Protein AF-A0AAV2Q2Z9-F1 (afdb_monomer_lite)

pLDDT: mean 83.1, std 20.93, range [30.19, 98.0]

Sequence (129 aa):
VSCCVALVCDSKHSGSHLATRQQLHTDYRTTPFNAMDHPPVVSTLDELRTELHRVFDEDHVNVDYVKELMESYQSKPADWKKYALWDRYKYTRNMVDEGNGKFNLMLLCWGPSQTSTIHDHADAHCFMK

Secondary structure (DSSP, 8-state):
-PEEEEEEEEGGGSS-------------------TTSSPPPP-SHHHHHHHHHHHTTSSS--HHHHHHHHHH----HHHHGGG----SSS-EEEEEE-TTSSEEEEEEEE-TT--PPS---TT--EEE-

InterPro domains:
  IPR010300 Cysteine dioxygenase type I [PF05995] (43-129)
  IPR010300 Cysteine dioxygenase type I [PTHR12918] (33-129)
  IPR011051 RmlC-like cupin domain superfamily [SSF51182] (41-129)
  IPR014710 RmlC-like jelly roll fold [G3DSA:2.60.120.10] (37-129)

Structure (mmCIF, N/CA/C/O backbone):
data_AF-A0AAV2Q2Z9-F1
#
_entry.id   AF-A0AAV2Q2Z9-F1
#
loop_
_atom_site.group_PDB
_atom_site.id
_atom_site.type_symbol
_atom_site.label_atom_id
_atom_site.label_alt_id
_atom_site.label_comp_id
_atom_site.label_asym_id
_atom_site.label_entity_id
_atom_site.label_seq_id
_atom_site.pdbx_PDB_ins_code
_atom_site.Cartn_x
_atom_site.Cartn_y
_atom_site.Cartn_z
_atom_site.occupancy
_atom_site.B_iso_or_equiv
_atom_site.auth_seq_id
_atom_site.auth_comp_id
_atom_site.auth_asym_id
_atom_site.auth_atom_id
_atom_site.pdbx_PDB_model_num
ATOM 1 N N . VAL A 1 1 ? 11.680 -11.936 -6.908 1.00 62.28 1 VAL A N 1
ATOM 2 C CA . VAL A 1 1 ? 10.783 -11.643 -5.767 1.00 62.28 1 VAL A CA 1
ATOM 3 C C . VAL A 1 1 ? 9.907 -10.461 -6.146 1.00 62.28 1 VAL A C 1
ATOM 5 O O . VAL A 1 1 ? 10.398 -9.580 -6.835 1.00 62.28 1 VAL A O 1
ATOM 8 N N . SER A 1 2 ? 8.616 -10.496 -5.812 1.00 81.44 2 SER A N 1
ATOM 9 C CA . SER A 1 2 ? 7.668 -9.423 -6.154 1.00 81.44 2 SER A CA 1
ATOM 10 C C . SER A 1 2 ? 7.781 -8.283 -5.134 1.00 81.44 2 SER A C 1
ATOM 12 O O . SER A 1 2 ? 7.898 -8.553 -3.937 1.00 81.44 2 SER A O 1
ATOM 14 N N . CYS A 1 3 ? 7.778 -7.030 -5.592 1.00 88.75 3 CYS A N 1
ATOM 15 C CA . CYS A 1 3 ? 7.867 -5.850 -4.731 1.00 88.75 3 CYS A CA 1
ATOM 16 C C . CYS A 1 3 ? 6.613 -5.700 -3.858 1.00 88.75 3 CYS A C 1
ATOM 18 O O . CYS A 1 3 ? 5.490 -5.930 -4.302 1.00 88.75 3 CYS A O 1
ATOM 20 N N . CYS A 1 4 ? 6.782 -5.293 -2.604 1.00 91.31 4 CYS A N 1
ATOM 21 C CA . CYS A 1 4 ? 5.674 -5.047 -1.687 1.00 91.31 4 CYS A CA 1
ATOM 22 C C . CYS A 1 4 ? 5.291 -3.565 -1.721 1.00 91.31 4 CYS A C 1
ATOM 24 O O . CYS A 1 4 ? 6.117 -2.702 -1.440 1.00 91.31 4 CYS A O 1
ATOM 26 N N . VAL A 1 5 ? 4.033 -3.267 -2.030 1.00 93.75 5 VAL A N 1
ATOM 27 C CA . VAL A 1 5 ? 3.464 -1.922 -1.950 1.00 93.75 5 VAL A CA 1
ATOM 28 C C . VAL A 1 5 ? 2.329 -1.958 -0.934 1.00 93.75 5 VAL A C 1
ATOM 30 O O . VAL A 1 5 ? 1.395 -2.750 -1.043 1.00 93.75 5 VAL A O 1
ATOM 33 N N . ALA A 1 6 ? 2.418 -1.132 0.098 1.00 93.56 6 ALA A N 1
ATOM 34 C CA . ALA A 1 6 ? 1.557 -1.217 1.263 1.00 93.56 6 ALA A CA 1
ATOM 35 C C . ALA A 1 6 ? 0.922 0.136 1.595 1.00 93.56 6 ALA A C 1
ATOM 37 O O . ALA A 1 6 ? 1.607 1.141 1.773 1.00 93.56 6 ALA A O 1
ATOM 38 N N . LEU A 1 7 ? -0.404 0.137 1.706 1.00 94.38 7 LEU A N 1
ATOM 39 C CA . LEU A 1 7 ? -1.187 1.227 2.279 1.00 94.38 7 LEU A CA 1
ATOM 40 C C . LEU A 1 7 ? -1.487 0.901 3.744 1.00 94.38 7 LEU A C 1
ATOM 42 O O . LEU A 1 7 ? -1.848 -0.234 4.064 1.00 94.38 7 LEU A O 1
ATOM 46 N N . VAL A 1 8 ? -1.366 1.882 4.632 1.00 92.94 8 VAL A N 1
ATOM 47 C CA . VAL A 1 8 ? -1.559 1.716 6.074 1.00 92.94 8 VAL A CA 1
ATOM 48 C C . VAL A 1 8 ? -2.867 2.361 6.526 1.00 92.94 8 VAL A C 1
ATOM 50 O O . VAL A 1 8 ? -3.201 3.500 6.210 1.00 92.94 8 VAL A O 1
ATOM 53 N N . CYS A 1 9 ? -3.628 1.588 7.289 1.00 90.44 9 CYS A N 1
ATOM 54 C CA . CYS A 1 9 ? -4.964 1.886 7.775 1.00 90.44 9 CYS A CA 1
ATOM 55 C C . CYS A 1 9 ? -4.938 1.736 9.309 1.00 90.44 9 CYS A C 1
ATOM 57 O O . CYS A 1 9 ? -4.858 0.627 9.827 1.00 90.44 9 CYS A O 1
ATOM 59 N N . ASP A 1 10 ? -4.942 2.837 10.069 1.00 86.25 10 ASP A N 1
ATOM 60 C CA . ASP A 1 10 ? -4.920 2.793 11.544 1.00 86.25 10 ASP A CA 1
ATOM 61 C C . ASP A 1 10 ? -6.290 3.167 12.121 1.00 86.25 10 ASP A C 1
ATOM 63 O O . ASP A 1 10 ? -6.887 4.190 11.778 1.00 86.25 10 ASP A O 1
ATOM 67 N N . SER A 1 11 ? -6.758 2.340 13.054 1.00 72.69 11 SER A N 1
ATOM 68 C CA . SER A 1 11 ? -7.933 2.574 13.898 1.00 72.69 11 SER A CA 1
ATOM 69 C C . SER A 1 11 ? -7.967 3.942 14.600 1.00 72.69 11 SER A C 1
ATOM 71 O O . SER A 1 11 ? -9.052 4.462 14.860 1.00 72.69 11 SER A O 1
ATOM 73 N N . LYS A 1 12 ? -6.809 4.547 14.897 1.00 60.25 12 LYS A N 1
ATOM 74 C CA . LYS A 1 12 ? -6.704 5.867 15.541 1.00 60.25 12 LYS A CA 1
ATOM 75 C C . LYS A 1 12 ? -6.914 7.041 14.580 1.00 60.25 12 LYS A C 1
ATOM 77 O O . LYS A 1 12 ? -7.198 8.141 15.043 1.00 60.25 12 LYS A O 1
ATOM 82 N N . HIS A 1 13 ? -6.812 6.818 13.269 1.00 52.94 13 HIS A N 1
ATOM 83 C CA . HIS A 1 13 ? -6.796 7.872 12.247 1.00 52.94 13 HIS A CA 1
ATOM 84 C C . HIS A 1 13 ? -7.951 7.767 11.242 1.00 52.94 13 HIS A C 1
ATOM 86 O O . HIS A 1 13 ? -7.840 8.206 10.100 1.00 52.94 13 HIS A O 1
ATOM 92 N N . SER A 1 14 ? -9.125 7.285 11.670 1.00 44.31 14 SER A N 1
ATOM 93 C CA . SER A 1 14 ? -10.355 7.436 10.871 1.00 44.31 14 SER A CA 1
ATOM 94 C C . SER A 1 14 ? -10.805 8.902 10.709 1.00 44.31 14 SER A C 1
ATOM 96 O O . SER A 1 14 ? -11.798 9.163 10.033 1.00 44.31 14 SER A O 1
ATOM 98 N N . GLY A 1 15 ? -10.107 9.851 11.344 1.00 36.50 15 GLY A N 1
ATOM 99 C CA . GLY A 1 15 ? -10.224 11.288 11.132 1.00 36.50 15 GLY A CA 1
ATOM 100 C C . GLY A 1 15 ? -9.018 11.814 10.356 1.00 36.50 15 GLY A C 1
ATOM 101 O O . GLY A 1 15 ? -7.873 11.595 10.741 1.00 36.50 15 GLY A O 1
ATOM 102 N N . SER A 1 16 ? -9.298 12.518 9.264 1.00 39.62 16 SER A N 1
ATOM 103 C CA . SER A 1 16 ? -8.346 13.272 8.454 1.00 39.62 16 SER A CA 1
ATOM 104 C C . SER A 1 16 ? -7.425 14.145 9.314 1.00 39.62 16 SER A C 1
ATOM 106 O O . SER A 1 16 ? -7.852 15.185 9.814 1.00 39.62 16 SER A O 1
ATOM 108 N N . HIS A 1 17 ? -6.151 13.777 9.424 1.00 31.83 17 HIS A N 1
ATOM 109 C CA . HIS A 1 17 ? -5.099 14.712 9.803 1.00 31.83 17 HIS A CA 1
ATOM 110 C C . HIS A 1 17 ? -4.161 14.896 8.615 1.00 31.83 17 HIS A C 1
ATOM 112 O O . HIS A 1 17 ? -3.195 14.165 8.420 1.00 31.83 17 HIS A O 1
ATOM 118 N N . LEU A 1 18 ? -4.484 15.904 7.803 1.00 33.22 18 LEU A N 1
ATOM 119 C CA . LEU A 1 18 ? -3.508 16.575 6.957 1.00 33.22 18 LEU A CA 1
ATOM 120 C C . LEU A 1 18 ? -2.482 17.205 7.902 1.00 33.22 18 LEU A C 1
ATOM 122 O O . LEU A 1 18 ? -2.766 18.203 8.563 1.00 33.22 18 LEU A O 1
ATOM 126 N N . ALA A 1 19 ? -1.306 16.593 8.008 1.00 30.19 19 ALA A N 1
ATOM 127 C CA . ALA A 1 19 ? -0.150 17.273 8.557 1.00 30.19 19 ALA A CA 1
ATOM 128 C C . ALA A 1 19 ? 0.219 18.393 7.575 1.00 30.19 19 ALA A C 1
ATOM 130 O O . ALA A 1 19 ? 0.749 18.148 6.492 1.00 30.19 19 ALA A O 1
ATOM 131 N N . THR A 1 20 ? -0.115 19.631 7.93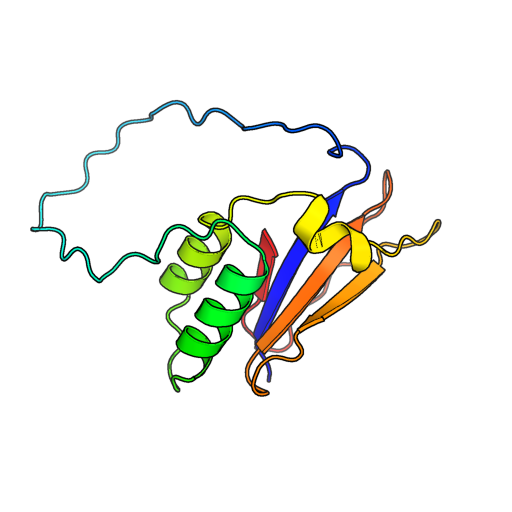2 1.00 34.38 20 THR A N 1
ATOM 132 C CA . THR A 1 20 ? 0.328 20.833 7.231 1.00 34.38 20 THR A CA 1
ATOM 133 C C . THR A 1 20 ? 1.854 20.880 7.318 1.00 34.38 20 THR A C 1
ATOM 135 O O . THR A 1 20 ? 2.413 21.198 8.368 1.00 34.38 20 THR A O 1
ATOM 138 N N . ARG A 1 21 ? 2.556 20.508 6.241 1.00 35.56 21 ARG A N 1
ATOM 139 C CA . ARG A 1 21 ? 4.016 20.627 6.173 1.00 35.56 21 ARG A CA 1
ATOM 140 C C . ARG A 1 21 ? 4.376 22.108 6.111 1.00 35.56 21 ARG A C 1
ATOM 142 O O . ARG A 1 21 ? 4.188 22.767 5.093 1.00 35.56 21 ARG A O 1
ATOM 149 N N . GLN A 1 22 ? 4.885 22.616 7.226 1.00 37.12 22 GLN A N 1
ATOM 150 C CA . GLN A 1 22 ? 5.558 23.903 7.322 1.00 37.12 22 GLN A CA 1
ATOM 151 C C . GLN A 1 22 ? 6.759 23.894 6.360 1.00 37.12 22 GLN A C 1
ATOM 153 O O . GLN A 1 22 ? 7.585 22.979 6.395 1.00 37.12 22 GLN A O 1
ATOM 158 N N . GLN A 1 23 ? 6.812 24.877 5.457 1.00 41.16 23 GLN A N 1
ATOM 159 C CA . GLN A 1 23 ? 7.936 25.097 4.550 1.00 41.16 23 GLN A CA 1
ATOM 160 C C . GLN A 1 23 ? 9.212 25.310 5.369 1.00 41.16 23 GLN A C 1
ATOM 162 O O . GLN A 1 23 ? 9.325 26.283 6.111 1.00 41.16 23 GLN A O 1
ATOM 167 N N . LEU A 1 24 ? 10.183 24.416 5.202 1.00 36.88 24 LEU A N 1
ATOM 168 C CA . LEU A 1 24 ? 11.572 24.684 5.542 1.00 36.88 24 LEU A CA 1
ATOM 169 C C . LEU A 1 24 ? 12.353 24.735 4.232 1.00 36.88 24 LEU A C 1
ATOM 171 O O . LEU A 1 24 ? 12.427 23.757 3.491 1.00 36.88 24 LEU A O 1
ATOM 175 N N . HIS A 1 25 ? 12.850 25.937 3.951 1.00 42.38 25 HIS A N 1
ATOM 176 C CA . HIS A 1 25 ? 13.780 26.257 2.883 1.00 42.38 25 HIS A CA 1
ATOM 177 C C . HIS A 1 25 ? 15.056 25.423 3.032 1.00 42.38 25 HIS A C 1
ATOM 179 O O . HIS A 1 25 ? 15.735 25.509 4.053 1.00 42.38 25 HIS A O 1
ATOM 185 N N . THR A 1 26 ? 15.422 24.698 1.981 1.00 34.53 26 THR A N 1
ATOM 186 C CA . THR A 1 26 ? 16.813 24.331 1.707 1.00 34.53 26 THR A CA 1
ATOM 187 C C . THR A 1 26 ? 17.046 24.512 0.220 1.00 34.53 26 TH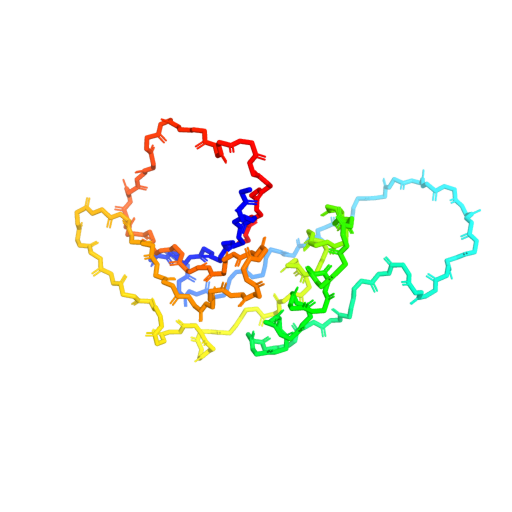R A C 1
ATOM 189 O O . THR A 1 26 ? 16.450 23.811 -0.596 1.00 34.53 26 THR A O 1
ATOM 192 N N . ASP A 1 27 ? 17.881 25.493 -0.108 1.00 50.31 27 ASP A N 1
ATOM 193 C CA . ASP A 1 27 ? 18.307 25.818 -1.461 1.00 50.31 27 ASP A CA 1
ATOM 194 C C . ASP A 1 27 ? 19.009 24.616 -2.107 1.00 50.31 27 ASP A C 1
ATOM 196 O O . ASP A 1 27 ? 20.128 24.255 -1.734 1.00 50.31 27 ASP A O 1
ATOM 200 N N . TYR A 1 28 ? 18.376 24.015 -3.116 1.00 36.53 28 TYR A N 1
ATOM 201 C CA . TYR A 1 28 ? 19.040 23.122 -4.059 1.00 36.53 28 TYR A CA 1
ATOM 202 C C . TYR A 1 28 ? 18.858 23.665 -5.478 1.00 36.53 28 TYR A C 1
ATOM 204 O O . TYR A 1 28 ? 17.761 23.750 -6.019 1.00 36.53 28 TYR A O 1
ATOM 212 N N . ARG A 1 29 ? 20.001 24.107 -6.000 1.00 40.56 29 ARG A N 1
ATOM 213 C CA . ARG A 1 29 ? 20.357 24.558 -7.349 1.00 40.56 29 ARG A CA 1
ATOM 214 C C . ARG A 1 29 ? 19.347 24.268 -8.471 1.00 40.56 29 ARG A C 1
ATOM 216 O O . ARG A 1 29 ? 18.996 23.133 -8.760 1.00 40.56 29 ARG A O 1
ATOM 223 N N . THR A 1 30 ? 19.039 25.346 -9.182 1.00 49.88 30 THR A N 1
ATOM 224 C CA . THR A 1 30 ? 18.357 25.458 -10.473 1.00 49.88 30 THR A CA 1
ATOM 225 C C . THR A 1 30 ? 18.994 24.592 -11.568 1.00 49.88 30 THR A C 1
ATOM 227 O O . THR A 1 30 ? 20.020 24.947 -12.148 1.00 49.88 30 THR A O 1
ATOM 230 N N . THR A 1 31 ? 18.325 23.499 -11.921 1.00 42.28 31 THR A N 1
ATOM 231 C CA . THR A 1 31 ? 18.322 22.921 -13.274 1.00 42.28 31 THR A CA 1
ATOM 232 C C . THR A 1 31 ? 16.903 23.061 -13.843 1.00 42.28 31 THR A C 1
ATOM 234 O O . THR A 1 31 ? 15.942 23.100 -13.070 1.00 42.28 31 THR A O 1
ATOM 237 N N . PRO A 1 32 ? 16.722 23.220 -15.166 1.00 45.34 32 PRO A N 1
ATOM 238 C CA . PRO A 1 32 ? 15.385 23.313 -15.742 1.00 45.34 32 PRO A CA 1
ATOM 239 C C . PRO A 1 32 ? 14.659 21.975 -15.533 1.00 45.34 32 PRO A C 1
ATOM 241 O O . PRO A 1 32 ? 15.057 20.957 -16.090 1.00 45.34 32 PRO A O 1
ATOM 244 N N . PHE A 1 33 ? 13.627 21.995 -14.686 1.00 47.97 33 PHE A N 1
ATOM 245 C CA . PHE A 1 33 ? 12.745 20.869 -14.386 1.00 47.97 33 PHE A CA 1
ATOM 246 C C . PHE A 1 33 ? 12.117 20.341 -15.683 1.00 47.97 33 PHE A C 1
ATOM 248 O O . PHE A 1 33 ? 11.280 21.013 -16.292 1.00 47.97 33 PHE A O 1
ATOM 255 N N . ASN A 1 34 ? 12.490 19.130 -16.097 1.00 44.81 34 ASN A N 1
ATOM 256 C CA . ASN A 1 34 ? 11.667 18.370 -17.024 1.00 44.81 34 ASN A CA 1
ATOM 257 C C . ASN A 1 34 ? 10.401 17.964 -16.268 1.00 44.81 34 ASN A C 1
ATOM 259 O O . ASN A 1 34 ? 10.453 17.185 -15.323 1.00 44.81 34 ASN A O 1
ATOM 263 N N . ALA A 1 35 ? 9.245 18.459 -16.707 1.00 52.25 35 ALA A N 1
ATOM 264 C CA . ALA A 1 35 ? 7.934 18.116 -16.148 1.00 52.25 35 ALA A CA 1
ATOM 265 C C . ALA A 1 35 ? 7.548 16.622 -16.300 1.00 52.25 35 ALA A C 1
ATOM 267 O O . ALA A 1 35 ? 6.409 16.260 -16.026 1.00 52.25 35 ALA A O 1
ATOM 268 N N . MET A 1 36 ? 8.472 15.770 -16.758 1.00 53.75 36 MET A N 1
ATOM 269 C CA . MET A 1 36 ? 8.290 14.331 -16.959 1.00 53.75 36 MET A CA 1
ATOM 270 C C . MET A 1 36 ? 8.940 13.454 -15.880 1.00 53.75 36 MET A C 1
ATOM 272 O O . MET A 1 36 ? 8.707 12.251 -15.897 1.00 53.75 36 MET A O 1
ATOM 276 N N . ASP A 1 37 ? 9.696 14.023 -14.933 1.00 73.69 37 ASP A N 1
ATOM 277 C CA . ASP A 1 37 ? 10.374 13.229 -13.891 1.00 73.69 37 ASP A CA 1
ATOM 278 C C . ASP A 1 37 ? 9.527 12.996 -12.628 1.00 73.69 37 ASP A C 1
ATOM 280 O O . ASP A 1 37 ? 9.923 12.217 -11.764 1.00 73.69 37 ASP A O 1
ATOM 284 N N . HIS A 1 38 ? 8.345 13.615 -12.522 1.00 81.19 38 HIS A N 1
ATOM 285 C CA . HIS A 1 38 ? 7.463 13.456 -11.363 1.00 81.19 38 HIS A CA 1
ATOM 286 C C . HIS A 1 38 ? 6.218 12.630 -11.691 1.00 81.19 38 HIS A C 1
ATOM 288 O O . HIS A 1 38 ? 5.655 12.759 -12.785 1.00 81.19 38 HIS A O 1
ATOM 294 N N . PRO A 1 39 ? 5.747 11.797 -10.751 1.00 88.19 39 PRO A N 1
ATOM 295 C CA . PRO A 1 39 ? 4.518 11.049 -10.930 1.00 88.19 39 PRO A CA 1
ATOM 296 C C . PRO A 1 39 ? 3.292 11.970 -10.968 1.00 88.19 39 PRO A C 1
ATOM 298 O O . PRO A 1 39 ? 3.290 13.044 -10.357 1.00 88.19 39 PRO A O 1
ATOM 301 N N . PRO A 1 40 ? 2.227 11.563 -11.682 1.00 90.31 40 PRO A N 1
ATOM 302 C CA . PRO A 1 40 ? 0.980 12.312 -11.694 1.00 90.31 40 PRO A CA 1
ATOM 303 C C . PRO A 1 40 ? 0.366 12.353 -10.291 1.00 90.31 40 PRO A C 1
ATOM 305 O O . PRO A 1 40 ? 0.575 11.459 -9.476 1.00 90.31 40 PRO A O 1
ATOM 308 N N . VAL A 1 41 ? -0.449 13.373 -10.015 1.00 90.31 41 VAL A N 1
ATOM 309 C CA . VAL A 1 41 ? -1.270 13.379 -8.800 1.00 90.31 41 VAL A CA 1
ATOM 310 C C . VAL A 1 41 ? -2.360 12.327 -8.941 1.00 90.31 41 VAL A C 1
ATOM 312 O O . VAL A 1 41 ? -3.200 12.414 -9.833 1.00 90.31 41 VAL A O 1
ATOM 315 N N . VAL A 1 42 ? -2.365 11.367 -8.023 1.00 94.25 42 VAL A N 1
ATOM 316 C CA . VAL A 1 42 ? -3.319 10.261 -8.013 1.00 94.25 42 VAL A CA 1
ATOM 317 C C . VAL A 1 42 ? -4.461 10.559 -7.040 1.00 94.25 42 VAL A C 1
ATOM 319 O O . VAL A 1 42 ? -4.262 10.758 -5.841 1.00 94.25 42 VAL A O 1
ATOM 322 N N . SER A 1 43 ? -5.691 10.595 -7.540 1.00 91.94 43 SER A N 1
ATOM 323 C CA . SER A 1 43 ? -6.873 11.008 -6.778 1.00 91.94 43 SER A CA 1
ATOM 324 C C . SER A 1 43 ? -7.736 9.843 -6.285 1.00 91.94 43 SER A C 1
ATOM 326 O O . SER A 1 43 ? -8.593 10.057 -5.418 1.00 91.94 43 SER A O 1
ATOM 328 N N . THR A 1 44 ? -7.526 8.638 -6.825 1.00 96.00 44 THR A N 1
ATOM 329 C CA . THR A 1 44 ? -8.247 7.412 -6.448 1.00 96.00 44 THR A CA 1
ATOM 330 C C . THR A 1 44 ? -7.322 6.198 -6.339 1.00 96.00 44 THR A C 1
ATOM 332 O O . THR A 1 44 ? -6.246 6.160 -6.937 1.00 96.00 44 THR A O 1
ATOM 335 N N . LEU A 1 45 ? -7.750 5.169 -5.601 1.00 96.50 45 LEU A N 1
ATOM 336 C CA . LEU A 1 45 ? -7.010 3.901 -5.520 1.00 96.50 45 LEU A CA 1
ATOM 337 C C . LEU A 1 45 ? -6.875 3.191 -6.877 1.00 96.50 45 LEU A C 1
ATOM 339 O O . LEU A 1 45 ? -5.863 2.541 -7.119 1.00 96.50 45 LEU A O 1
ATOM 343 N N . ASP A 1 46 ? -7.861 3.304 -7.768 1.00 96.88 46 ASP A N 1
ATOM 344 C CA . ASP A 1 46 ? -7.787 2.669 -9.091 1.00 96.88 46 ASP A CA 1
ATOM 345 C C . ASP A 1 46 ? -6.788 3.382 -10.019 1.00 96.88 46 ASP A C 1
ATOM 347 O O . ASP A 1 46 ? -6.062 2.718 -10.764 1.00 96.88 46 ASP A O 1
ATOM 351 N N . GLU A 1 47 ? -6.665 4.710 -9.919 1.00 96.94 47 GLU A N 1
ATOM 352 C CA . GLU A 1 47 ? -5.583 5.459 -10.576 1.00 96.94 47 GLU A CA 1
ATOM 353 C C . GLU A 1 47 ? -4.211 5.028 -10.031 1.00 96.94 47 GLU A C 1
ATOM 355 O O . GLU A 1 47 ? -3.299 4.775 -10.816 1.00 96.94 47 GLU A O 1
ATOM 360 N N . LEU A 1 48 ? -4.077 4.840 -8.708 1.00 97.44 48 LEU A N 1
ATOM 361 C CA . LEU A 1 48 ? -2.829 4.353 -8.101 1.00 97.44 48 LEU A CA 1
ATOM 362 C C . LEU A 1 48 ? -2.445 2.980 -8.653 1.00 97.44 48 LEU A C 1
ATOM 364 O O . LEU A 1 48 ? -1.299 2.762 -9.033 1.00 97.44 48 LEU A O 1
ATOM 368 N N . ARG A 1 49 ? -3.406 2.051 -8.708 1.00 97.75 49 ARG A N 1
ATOM 369 C CA . ARG A 1 49 ? -3.195 0.708 -9.260 1.00 97.75 49 ARG A CA 1
ATOM 370 C C . ARG A 1 49 ? -2.738 0.781 -10.710 1.00 97.75 49 ARG A C 1
ATOM 372 O O . ARG A 1 49 ? -1.767 0.124 -11.065 1.00 97.75 49 ARG A O 1
ATOM 379 N N . THR A 1 50 ? -3.409 1.596 -11.520 1.00 97.50 50 THR A N 1
ATOM 380 C CA . THR A 1 50 ? -3.079 1.768 -12.941 1.00 97.50 50 THR A CA 1
ATOM 381 C C . THR A 1 50 ? -1.642 2.258 -13.124 1.00 97.50 50 THR A C 1
ATOM 383 O O . THR A 1 50 ? -0.887 1.666 -13.894 1.00 97.50 50 THR A O 1
ATOM 386 N N . GLU A 1 51 ? -1.228 3.274 -12.366 1.00 96.62 51 GLU A N 1
ATOM 387 C CA . GLU A 1 51 ? 0.143 3.785 -12.440 1.00 96.62 51 GLU A CA 1
ATOM 388 C C . GLU A 1 51 ? 1.176 2.795 -11.893 1.00 96.62 51 GLU A C 1
ATOM 390 O O . GLU A 1 51 ? 2.247 2.655 -12.478 1.00 96.62 51 GLU A O 1
ATOM 395 N N . LEU A 1 52 ? 0.865 2.046 -10.828 1.00 97.00 52 LEU A N 1
ATOM 396 C CA . LEU A 1 52 ? 1.749 0.985 -10.335 1.00 97.00 52 LEU A CA 1
ATOM 397 C C . LEU A 1 52 ? 1.941 -0.117 -11.384 1.00 97.00 52 LEU A C 1
ATOM 399 O O . LEU A 1 52 ? 3.074 -0.521 -11.623 1.00 97.00 52 LEU A O 1
ATOM 403 N N . HIS A 1 53 ? 0.876 -0.560 -12.060 1.00 97.62 53 HIS A N 1
ATOM 404 C CA . HIS A 1 53 ? 0.996 -1.512 -13.171 1.00 97.62 53 HIS A CA 1
ATOM 405 C C . HIS A 1 53 ? 1.906 -0.975 -14.276 1.00 97.62 53 HIS A C 1
ATOM 407 O O . HIS A 1 53 ? 2.752 -1.721 -14.754 1.00 97.62 53 HIS A O 1
ATOM 413 N N . ARG A 1 54 ? 1.797 0.313 -14.629 1.00 95.44 54 ARG A N 1
ATOM 414 C CA . ARG A 1 54 ? 2.671 0.944 -15.629 1.00 95.44 54 ARG A CA 1
ATOM 415 C C . ARG A 1 54 ? 4.134 0.983 -15.181 1.00 95.44 54 ARG A C 1
ATOM 417 O O . ARG A 1 54 ? 5.006 0.576 -15.937 1.00 95.44 54 ARG A O 1
ATOM 424 N N . VAL A 1 55 ? 4.408 1.460 -13.967 1.00 94.31 55 VAL A N 1
ATOM 425 C CA . VAL A 1 55 ? 5.783 1.617 -13.454 1.00 94.31 55 VAL A CA 1
ATOM 426 C C . VAL A 1 55 ? 6.471 0.270 -13.270 1.00 94.31 55 VAL A C 1
ATOM 428 O O . VAL A 1 55 ? 7.649 0.125 -13.581 1.00 94.31 55 VAL A O 1
ATOM 431 N N . PHE A 1 56 ? 5.740 -0.731 -12.781 1.00 95.25 56 PHE A N 1
ATOM 432 C CA . PHE A 1 56 ? 6.272 -2.077 -12.622 1.00 95.25 56 PHE A CA 1
ATOM 433 C C . PHE A 1 56 ? 6.229 -2.890 -13.918 1.00 95.25 56 PHE A C 1
ATOM 435 O O . PHE A 1 56 ? 6.667 -4.030 -13.891 1.00 95.25 56 PHE A O 1
ATOM 442 N N . ASP A 1 57 ? 5.730 -2.383 -15.049 1.00 94.75 57 ASP A N 1
ATOM 443 C CA . ASP A 1 57 ? 5.841 -3.103 -16.329 1.00 94.75 57 ASP A CA 1
ATOM 444 C C . ASP A 1 57 ? 7.283 -3.091 -16.860 1.00 94.75 57 ASP A C 1
ATOM 446 O O . ASP A 1 57 ? 7.726 -4.043 -17.503 1.00 94.75 57 ASP A O 1
ATOM 450 N N . GLU A 1 58 ? 8.059 -2.074 -16.483 1.00 88.19 58 GLU A N 1
ATOM 451 C CA . GLU A 1 58 ? 9.477 -1.942 -16.808 1.00 88.19 58 GLU A CA 1
ATOM 452 C C . GLU A 1 58 ? 10.351 -2.967 -16.051 1.00 88.19 58 GLU A C 1
ATOM 454 O O . GLU A 1 58 ? 9.954 -3.557 -15.039 1.00 88.19 58 GLU A O 1
ATOM 459 N N . ASP A 1 59 ? 11.559 -3.224 -16.559 1.00 85.19 59 ASP A N 1
ATOM 460 C CA . ASP A 1 59 ? 12.523 -4.135 -15.916 1.00 85.19 59 ASP A CA 1
ATOM 461 C C . ASP A 1 59 ? 13.314 -3.457 -14.791 1.00 85.19 59 ASP A C 1
ATOM 463 O O . ASP A 1 59 ? 13.814 -4.125 -13.884 1.00 85.19 59 ASP A O 1
ATOM 467 N N . HIS A 1 60 ? 13.423 -2.128 -14.839 1.00 86.31 60 HIS A N 1
ATOM 468 C CA . HIS A 1 60 ? 14.080 -1.330 -13.817 1.00 86.31 60 HIS A CA 1
ATOM 469 C C . HIS A 1 60 ? 13.061 -0.449 -13.103 1.00 86.31 60 HIS A C 1
ATOM 471 O O . HIS A 1 60 ? 12.386 0.364 -13.722 1.00 86.31 60 HIS A O 1
ATOM 477 N N . VAL A 1 61 ? 12.980 -0.588 -11.782 1.00 87.94 61 VAL A N 1
ATOM 478 C CA . VAL A 1 61 ? 12.056 0.191 -10.957 1.00 87.94 61 VAL A CA 1
ATOM 479 C C . VAL A 1 61 ? 12.798 1.382 -10.363 1.00 87.94 61 VAL A C 1
ATOM 481 O O . VAL A 1 61 ? 13.707 1.210 -9.550 1.00 87.94 61 VAL A O 1
ATOM 484 N N . ASN A 1 62 ? 12.380 2.59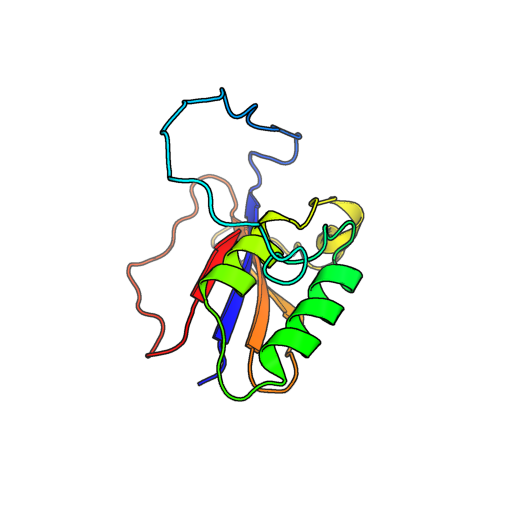5 -10.723 1.00 91.38 62 ASN A N 1
ATOM 485 C CA . ASN A 1 62 ? 12.836 3.808 -10.052 1.00 91.38 62 ASN A CA 1
ATOM 486 C C . ASN A 1 62 ? 12.147 3.928 -8.678 1.00 91.38 62 ASN A C 1
ATOM 488 O O . ASN A 1 62 ? 10.967 4.268 -8.578 1.00 91.38 62 ASN A O 1
ATOM 492 N N . VAL A 1 63 ? 12.899 3.634 -7.616 1.00 92.38 63 VAL A N 1
ATOM 493 C CA . VAL A 1 63 ? 12.415 3.626 -6.226 1.00 92.38 63 VAL A CA 1
ATOM 494 C C . VAL A 1 63 ? 11.883 4.997 -5.797 1.00 92.38 63 VAL A C 1
ATOM 496 O O . VAL A 1 63 ? 10.837 5.062 -5.148 1.00 92.38 63 VAL A O 1
ATOM 499 N N . ASP A 1 64 ? 12.555 6.085 -6.178 1.00 93.00 64 ASP A N 1
ATOM 500 C CA . ASP A 1 64 ? 12.139 7.442 -5.810 1.00 93.00 64 ASP A CA 1
ATOM 501 C C . ASP A 1 64 ? 10.826 7.820 -6.505 1.00 93.00 64 ASP A C 1
ATOM 503 O O . ASP A 1 64 ? 9.914 8.338 -5.861 1.00 93.00 64 ASP A O 1
ATOM 507 N N . TYR A 1 65 ? 10.667 7.439 -7.776 1.00 94.44 65 TYR A N 1
ATOM 508 C CA . TYR A 1 65 ? 9.419 7.645 -8.513 1.00 94.44 65 TYR A CA 1
ATOM 509 C C . TYR A 1 65 ? 8.240 6.896 -7.877 1.00 94.44 65 TYR A C 1
ATOM 511 O O . TYR A 1 65 ? 7.170 7.471 -7.683 1.00 94.44 65 TYR A O 1
ATOM 519 N N . VAL A 1 66 ? 8.418 5.619 -7.509 1.00 94.94 66 VAL A N 1
ATOM 520 C CA . VAL A 1 66 ? 7.356 4.831 -6.850 1.00 94.94 66 VAL A CA 1
ATOM 521 C C . VAL A 1 66 ? 6.996 5.429 -5.490 1.00 94.94 66 VAL A C 1
ATOM 523 O O . VAL A 1 66 ? 5.819 5.477 -5.128 1.00 94.94 66 VAL A O 1
ATOM 526 N N . LYS A 1 67 ? 7.989 5.916 -4.739 1.00 94.62 67 LYS A N 1
ATOM 527 C CA . LYS A 1 67 ? 7.757 6.593 -3.463 1.00 94.62 67 LYS A CA 1
ATOM 528 C C . LYS A 1 67 ? 6.943 7.875 -3.650 1.00 94.62 67 LYS A C 1
ATOM 530 O O . LYS A 1 67 ? 5.931 8.040 -2.971 1.00 94.62 67 LYS A O 1
ATOM 535 N N . GLU A 1 68 ? 7.334 8.741 -4.584 1.00 95.44 68 GLU A N 1
ATOM 536 C CA . GLU A 1 68 ? 6.588 9.964 -4.906 1.00 95.44 68 GLU A CA 1
ATOM 537 C C . GLU A 1 68 ? 5.167 9.644 -5.401 1.00 95.44 68 GLU A C 1
ATOM 539 O O . GLU A 1 68 ? 4.208 10.307 -5.003 1.00 95.44 68 GLU A O 1
ATOM 544 N N . LEU A 1 69 ? 4.997 8.582 -6.196 1.00 96.06 69 LEU A N 1
ATOM 545 C CA . LEU A 1 69 ? 3.699 8.139 -6.704 1.00 96.06 69 LEU A CA 1
ATOM 546 C C . LEU A 1 69 ? 2.784 7.713 -5.552 1.00 96.06 69 LEU A C 1
ATOM 548 O O . LEU A 1 69 ? 1.640 8.162 -5.466 1.00 96.06 69 LEU A O 1
ATOM 552 N N . MET A 1 70 ? 3.302 6.901 -4.627 1.00 96.00 70 MET A N 1
ATOM 553 C CA . MET A 1 70 ? 2.587 6.500 -3.415 1.00 96.00 70 MET A CA 1
ATOM 554 C C . MET A 1 70 ? 2.229 7.714 -2.552 1.00 96.00 70 MET A C 1
ATOM 556 O O . MET A 1 70 ? 1.101 7.821 -2.066 1.00 96.00 70 MET A O 1
ATOM 560 N N . GLU A 1 71 ? 3.142 8.668 -2.375 1.00 94.56 71 GLU A N 1
ATOM 561 C CA . GLU A 1 71 ? 2.885 9.904 -1.628 1.00 94.56 71 GLU A CA 1
ATOM 562 C C . GLU A 1 71 ? 1.814 10.781 -2.300 1.00 94.56 71 GLU A C 1
ATOM 564 O O . GLU A 1 71 ? 0.957 11.320 -1.593 1.00 94.56 71 GLU A O 1
ATOM 569 N N . SER A 1 72 ? 1.776 10.827 -3.637 1.00 94.56 72 SER A N 1
ATOM 570 C CA . SER A 1 72 ? 0.807 11.605 -4.424 1.00 94.56 72 SER A CA 1
ATOM 571 C C . SER A 1 72 ? -0.645 11.135 -4.271 1.00 94.56 72 SER A C 1
ATOM 573 O O . SER A 1 72 ? -1.567 11.931 -4.461 1.00 94.56 72 SER A O 1
ATOM 575 N N . TYR A 1 73 ? -0.857 9.864 -3.898 1.00 95.25 73 TYR A N 1
ATOM 576 C CA . TYR A 1 73 ? -2.193 9.308 -3.720 1.00 95.25 73 TYR A CA 1
ATOM 577 C C . TYR A 1 73 ? -2.948 10.007 -2.581 1.00 95.25 73 TYR A C 1
ATOM 579 O O . TYR A 1 73 ? -2.583 9.915 -1.400 1.00 95.25 73 TYR A O 1
ATOM 587 N N . GLN A 1 74 ? -4.048 10.669 -2.936 1.00 92.88 74 GLN A N 1
ATOM 588 C CA . GLN A 1 74 ? -4.959 11.323 -2.002 1.00 92.88 74 GLN A CA 1
ATOM 589 C C . GLN A 1 74 ? -5.940 10.306 -1.407 1.00 92.88 74 GLN A C 1
ATOM 591 O O . GLN A 1 74 ? -7.023 10.070 -1.939 1.00 92.88 74 GLN A O 1
ATOM 596 N N . SER A 1 75 ? -5.548 9.706 -0.281 1.00 91.12 75 SER A N 1
ATOM 597 C CA . SER A 1 75 ? -6.305 8.634 0.375 1.00 91.12 75 SER A CA 1
ATOM 598 C C . SER A 1 75 ? -7.732 9.047 0.747 1.00 91.12 75 SER A C 1
ATOM 600 O O . SER A 1 75 ? -7.948 9.983 1.522 1.00 91.12 75 SER A O 1
ATOM 602 N N . LYS A 1 76 ? -8.713 8.291 0.241 1.00 92.69 76 LYS A N 1
ATOM 603 C CA . LYS A 1 76 ? -10.134 8.414 0.589 1.00 92.69 76 LYS A CA 1
ATOM 604 C C . LYS A 1 76 ? -10.627 7.098 1.184 1.00 92.69 76 LYS A C 1
ATOM 606 O O . LYS A 1 76 ? -10.479 6.063 0.536 1.00 92.69 76 LYS A O 1
ATOM 611 N N . PRO A 1 77 ? -11.286 7.101 2.359 1.00 92.75 77 PRO A N 1
ATOM 612 C CA . PRO A 1 77 ? -11.810 5.872 2.952 1.00 92.75 77 PRO A CA 1
ATOM 613 C C . PRO A 1 77 ? -12.709 5.061 2.015 1.00 92.75 77 PRO A C 1
ATOM 615 O O . PRO A 1 77 ? -12.664 3.837 2.044 1.00 92.75 77 PRO A O 1
ATOM 618 N N . ALA A 1 78 ? -13.500 5.720 1.163 1.00 94.69 78 ALA A N 1
ATOM 619 C CA . ALA A 1 78 ? -14.371 5.047 0.199 1.00 94.69 78 ALA A CA 1
ATOM 620 C C . ALA A 1 78 ? -13.613 4.086 -0.737 1.00 94.69 78 ALA A C 1
ATOM 622 O O . ALA A 1 78 ? -14.151 3.036 -1.086 1.00 94.69 78 ALA A O 1
ATOM 623 N N . ASP A 1 79 ? -12.363 4.404 -1.071 1.00 94.62 79 ASP A N 1
ATOM 624 C CA . ASP A 1 79 ? -11.570 3.653 -2.038 1.00 94.62 79 ASP A CA 1
ATOM 625 C C . ASP A 1 79 ? -11.058 2.331 -1.446 1.00 94.62 79 ASP A C 1
ATOM 627 O O . ASP A 1 79 ? -11.067 1.291 -2.107 1.00 94.62 79 ASP A O 1
ATOM 631 N N . TRP A 1 80 ? -10.641 2.351 -0.174 1.00 95.50 80 TRP A N 1
ATOM 632 C CA . TRP A 1 80 ? -9.968 1.219 0.469 1.00 95.50 80 TRP A CA 1
ATOM 633 C C . TRP A 1 80 ? -10.796 0.498 1.540 1.00 95.50 80 TRP A C 1
ATOM 635 O O . TRP A 1 80 ? -10.432 -0.604 1.951 1.00 95.50 80 TRP A O 1
ATOM 645 N N . LYS A 1 81 ? -11.940 1.045 1.978 1.00 95.56 81 LYS A N 1
ATOM 646 C CA . LYS A 1 81 ? -12.752 0.474 3.074 1.00 95.56 81 LYS A CA 1
ATOM 647 C C . LYS A 1 81 ? -13.204 -0.965 2.826 1.00 95.56 81 LYS A C 1
ATOM 649 O O . LYS A 1 81 ? -13.290 -1.731 3.779 1.00 95.56 81 LYS A O 1
ATOM 654 N N . LYS A 1 82 ? -13.450 -1.357 1.571 1.00 96.69 82 LYS A N 1
ATOM 655 C CA . LYS A 1 82 ? -13.809 -2.746 1.217 1.00 96.69 82 LYS A CA 1
ATOM 656 C C . LYS A 1 82 ? -12.684 -3.758 1.489 1.00 96.69 82 LYS A C 1
ATOM 658 O O . LYS A 1 82 ? -12.974 -4.933 1.670 1.00 96.69 82 LYS A O 1
ATOM 663 N N . TYR A 1 83 ? -11.432 -3.300 1.558 1.00 97.19 83 TYR A N 1
ATOM 664 C CA . TYR A 1 83 ? -10.259 -4.114 1.891 1.00 97.19 83 TYR A CA 1
ATOM 665 C C . TY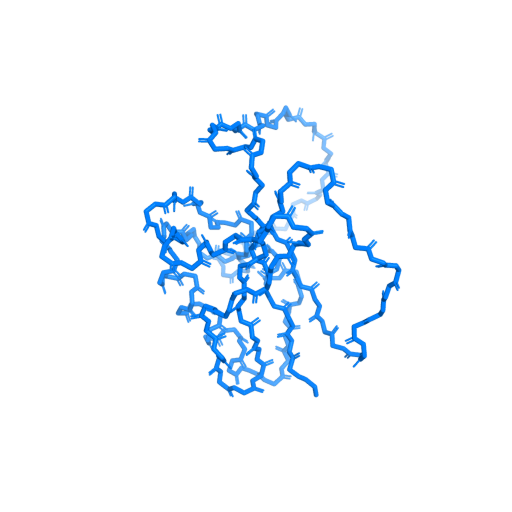R A 1 83 ? -9.867 -4.015 3.371 1.00 97.19 83 TYR A C 1
ATOM 667 O O . TYR A 1 83 ? -9.006 -4.763 3.822 1.00 97.19 83 TYR A O 1
ATOM 675 N N . ALA A 1 84 ? -10.472 -3.107 4.145 1.00 96.44 84 ALA A N 1
ATOM 676 C CA . ALA A 1 84 ? -10.155 -2.901 5.557 1.00 96.44 84 ALA A CA 1
ATOM 677 C C . ALA A 1 84 ? -10.806 -3.977 6.439 1.00 96.44 84 ALA A C 1
ATOM 679 O O . ALA A 1 84 ? -11.765 -3.712 7.167 1.00 96.44 84 ALA A O 1
ATOM 680 N N . LEU A 1 85 ? -10.299 -5.208 6.349 1.00 96.06 85 LEU A N 1
ATOM 681 C CA . LEU A 1 85 ? -10.713 -6.315 7.206 1.00 96.06 85 LEU A CA 1
ATOM 682 C C . LEU A 1 85 ? -9.883 -6.278 8.485 1.00 96.06 85 LEU A C 1
ATOM 684 O O . LEU A 1 85 ? -8.658 -6.263 8.430 1.00 96.06 85 LEU A O 1
ATOM 688 N N . TRP A 1 86 ? -10.538 -6.263 9.639 1.00 95.56 86 TRP A N 1
ATOM 689 C CA . TRP A 1 86 ? -9.879 -6.088 10.931 1.00 95.56 86 TRP A CA 1
ATOM 690 C C . TRP A 1 86 ? -9.848 -7.389 11.719 1.00 95.56 86 TRP A C 1
ATOM 692 O O . TRP A 1 86 ? -10.806 -8.161 11.696 1.00 95.56 86 TRP A O 1
ATOM 702 N N . ASP A 1 87 ? -8.776 -7.579 12.480 1.00 94.88 87 ASP A N 1
ATOM 703 C CA . ASP A 1 87 ? -8.665 -8.630 13.484 1.00 94.88 87 ASP A CA 1
ATOM 704 C C . ASP A 1 87 ? -8.383 -7.998 14.854 1.00 94.88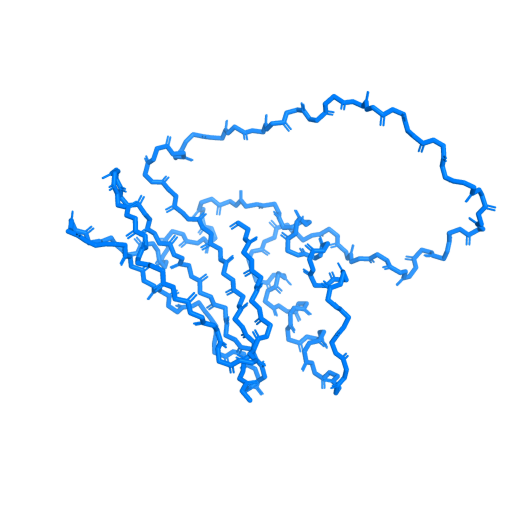 87 ASP A C 1
ATOM 706 O O . ASP A 1 87 ? -7.662 -7.004 14.980 1.00 94.88 87 ASP A O 1
ATOM 710 N N . ARG A 1 88 ? -9.002 -8.555 15.899 1.00 92.62 88 ARG A N 1
ATOM 711 C CA . ARG A 1 88 ? -8.917 -8.025 17.266 1.00 92.62 88 ARG A CA 1
ATOM 712 C C . ARG A 1 88 ? -7.510 -8.152 17.856 1.00 92.62 88 ARG A C 1
ATOM 714 O O . ARG A 1 88 ? -7.121 -7.319 18.670 1.00 92.62 88 ARG A O 1
ATOM 721 N N . TYR A 1 89 ? -6.772 -9.194 17.495 1.00 93.12 89 TYR A N 1
ATOM 722 C CA . TYR A 1 89 ? -5.555 -9.615 18.188 1.00 93.12 89 TYR A CA 1
ATOM 723 C C . TYR A 1 89 ? -4.279 -9.318 17.406 1.00 93.12 89 TYR A C 1
ATOM 725 O O . TYR A 1 89 ? -3.209 -9.234 18.005 1.00 93.12 89 TYR A O 1
ATOM 733 N N . LYS A 1 90 ? -4.374 -9.150 16.087 1.00 94.44 90 LYS A N 1
ATOM 734 C CA . LYS A 1 90 ? -3.231 -8.881 15.210 1.00 94.44 90 LYS A CA 1
ATOM 735 C C . LYS A 1 90 ? -3.596 -7.894 14.111 1.00 94.44 90 LYS A C 1
ATOM 737 O O . LYS A 1 90 ? -4.762 -7.787 13.737 1.00 94.44 90 LYS A O 1
ATOM 742 N N . TYR A 1 91 ? -2.582 -7.226 13.570 1.00 95.62 91 TYR A N 1
ATOM 743 C CA . TYR A 1 91 ? -2.772 -6.456 12.349 1.00 95.62 91 TYR A CA 1
ATOM 744 C C . TYR A 1 91 ? -3.062 -7.414 11.191 1.00 95.62 91 TYR A C 1
ATOM 746 O O . TYR A 1 91 ? -2.609 -8.567 11.177 1.00 95.62 91 TYR A O 1
ATOM 754 N N . THR A 1 92 ? -3.840 -6.950 10.224 1.00 96.56 92 THR A N 1
ATOM 755 C CA . THR A 1 92 ? -4.193 -7.732 9.037 1.00 96.56 92 THR A CA 1
ATOM 756 C C . THR A 1 92 ? -3.429 -7.227 7.824 1.00 96.56 92 THR A C 1
ATOM 758 O O . THR A 1 92 ? -3.040 -6.063 7.754 1.00 96.56 92 THR A O 1
ATOM 761 N N . ARG A 1 93 ? -3.206 -8.122 6.859 1.00 97.44 93 ARG A N 1
ATOM 762 C CA . ARG A 1 93 ? -2.637 -7.815 5.545 1.00 97.44 93 ARG A CA 1
ATOM 763 C C . ARG A 1 93 ? -3.673 -8.211 4.508 1.00 97.44 93 ARG A C 1
ATOM 765 O O . ARG A 1 93 ? -3.920 -9.399 4.318 1.00 97.44 93 ARG A O 1
ATOM 772 N N . ASN A 1 94 ? -4.300 -7.225 3.886 1.00 97.44 94 ASN A N 1
ATOM 773 C CA . ASN A 1 94 ? -5.438 -7.443 3.004 1.00 97.44 94 ASN A CA 1
ATOM 774 C C . ASN A 1 94 ? -5.010 -7.172 1.569 1.00 97.44 94 ASN A C 1
ATOM 776 O O . ASN A 1 94 ? -4.575 -6.065 1.260 1.00 97.44 94 ASN A O 1
ATOM 780 N N . MET A 1 95 ? -5.100 -8.180 0.703 1.00 97.94 95 MET A N 1
ATOM 781 C CA . MET A 1 95 ? -4.718 -8.029 -0.699 1.00 97.94 95 MET A CA 1
ATOM 782 C C . MET A 1 95 ? -5.647 -7.030 -1.399 1.00 97.94 95 MET A C 1
ATOM 784 O O . MET A 1 95 ? -6.869 -7.137 -1.285 1.00 97.94 95 MET A O 1
ATOM 788 N N . VAL A 1 96 ? -5.060 -6.070 -2.114 1.00 97.81 96 VAL A N 1
ATOM 789 C CA . VAL A 1 96 ? -5.778 -5.089 -2.941 1.00 97.81 96 VAL A CA 1
ATOM 790 C C . VAL A 1 96 ? -5.592 -5.416 -4.421 1.00 97.81 96 VAL A C 1
ATOM 792 O O . VAL A 1 96 ? -6.570 -5.406 -5.166 1.00 97.81 96 VAL A O 1
ATOM 795 N N . ASP A 1 97 ? -4.355 -5.715 -4.831 1.00 97.75 97 ASP A N 1
ATOM 796 C CA . ASP A 1 97 ? -3.982 -6.070 -6.203 1.00 97.75 97 ASP A CA 1
ATOM 797 C C . ASP A 1 97 ? -2.748 -6.992 -6.195 1.00 97.75 97 ASP A C 1
ATOM 799 O O . ASP A 1 97 ? -1.762 -6.694 -5.521 1.00 97.75 97 ASP A O 1
ATOM 803 N N . GLU A 1 98 ? -2.796 -8.094 -6.943 1.00 96.81 98 GLU A N 1
ATOM 804 C CA . GLU A 1 98 ? -1.671 -9.034 -7.116 1.00 96.81 98 GLU A CA 1
ATOM 805 C C . GLU A 1 98 ? -0.664 -8.562 -8.184 1.00 96.81 98 GLU A C 1
ATOM 807 O O . GLU A 1 98 ? 0.332 -9.233 -8.467 1.00 96.81 98 GLU A O 1
ATOM 812 N N . GLY A 1 99 ? -0.931 -7.403 -8.792 1.00 95.69 99 GLY A N 1
ATOM 813 C CA . GLY A 1 99 ? -0.077 -6.770 -9.780 1.00 95.69 99 GLY A CA 1
ATOM 814 C C . GLY A 1 99 ? 0.039 -7.579 -11.070 1.00 95.69 99 GLY A C 1
ATOM 815 O O . GLY A 1 99 ? -0.838 -8.352 -11.451 1.00 95.69 99 GLY A O 1
ATOM 816 N N . ASN A 1 100 ? 1.151 -7.379 -11.768 1.00 95.12 100 ASN A N 1
ATOM 817 C CA . ASN A 1 100 ? 1.538 -8.093 -12.987 1.00 95.12 100 ASN A CA 1
ATOM 818 C C . ASN A 1 100 ? 2.587 -9.188 -12.689 1.00 95.12 100 ASN A C 1
ATOM 820 O O . ASN A 1 100 ? 3.449 -9.488 -13.512 1.00 95.12 100 ASN A O 1
ATOM 824 N N . GLY A 1 101 ? 2.569 -9.744 -11.470 1.00 94.19 101 G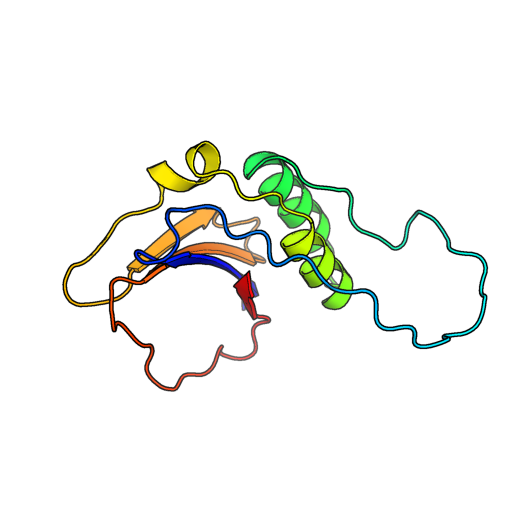LY A N 1
ATOM 825 C CA . GLY A 1 101 ? 3.587 -10.675 -10.969 1.00 94.19 101 GLY A CA 1
ATOM 826 C C . GLY A 1 101 ? 4.879 -10.007 -10.477 1.00 94.19 101 GLY A C 1
ATOM 827 O O . GLY A 1 101 ? 5.712 -10.682 -9.867 1.00 94.19 101 GLY A O 1
ATOM 828 N N . LYS A 1 102 ? 5.043 -8.691 -10.685 1.00 94.75 102 LYS A N 1
ATOM 829 C CA . LYS A 1 102 ? 6.225 -7.923 -10.255 1.00 94.75 102 LYS A CA 1
ATOM 830 C C . LYS A 1 102 ? 6.014 -7.116 -8.968 1.00 94.75 102 LYS A C 1
ATOM 832 O O . LYS A 1 102 ? 7.002 -6.786 -8.311 1.00 94.75 102 LYS A O 1
ATOM 837 N N . PHE A 1 103 ? 4.769 -6.846 -8.569 1.00 96.56 103 PHE A N 1
ATOM 838 C CA . PHE A 1 103 ? 4.442 -6.215 -7.285 1.00 96.56 103 PHE A CA 1
ATOM 839 C C . PHE A 1 103 ? 3.172 -6.807 -6.659 1.00 96.56 103 PHE A C 1
ATOM 841 O O . PHE A 1 103 ? 2.384 -7.438 -7.350 1.00 96.56 103 PHE A O 1
ATOM 848 N N . ASN A 1 104 ? 2.970 -6.586 -5.361 1.00 96.94 104 ASN A N 1
ATOM 849 C CA . ASN A 1 104 ? 1.707 -6.815 -4.660 1.00 96.94 104 ASN A CA 1
ATOM 850 C C . ASN A 1 104 ? 1.304 -5.535 -3.929 1.00 96.94 104 ASN A C 1
ATOM 852 O O . ASN A 1 104 ? 2.086 -5.025 -3.124 1.00 96.94 104 ASN A O 1
ATOM 856 N N . LEU A 1 105 ? 0.081 -5.057 -4.158 1.00 98.00 105 LEU A N 1
ATOM 857 C CA . LEU A 1 105 ? -0.521 -3.960 -3.407 1.00 98.00 105 LEU A CA 1
ATOM 858 C C . LEU A 1 105 ? -1.412 -4.519 -2.294 1.00 98.00 105 LEU A C 1
ATOM 860 O O . LEU A 1 105 ? -2.345 -5.281 -2.551 1.00 98.00 105 LEU A O 1
ATOM 864 N N . MET A 1 106 ? -1.165 -4.108 -1.053 1.00 97.31 106 MET A N 1
ATOM 865 C CA . MET A 1 106 ? -1.945 -4.543 0.108 1.00 97.31 106 MET A CA 1
ATOM 866 C C . MET A 1 106 ? -2.308 -3.395 1.045 1.00 97.31 106 MET A C 1
ATOM 868 O O . MET A 1 106 ? -1.592 -2.403 1.148 1.00 97.31 106 MET A O 1
ATOM 872 N N . LEU A 1 107 ? -3.412 -3.559 1.769 1.00 97.81 107 LEU A N 1
ATOM 873 C CA . LEU A 1 107 ? -3.820 -2.689 2.863 1.00 97.81 107 LEU A CA 1
ATOM 874 C C . LEU A 1 107 ? -3.494 -3.373 4.195 1.00 97.81 107 LEU A C 1
ATOM 876 O O . LEU A 1 107 ? -4.072 -4.417 4.518 1.00 97.81 107 LEU A O 1
ATOM 880 N N . LEU A 1 108 ? -2.584 -2.788 4.973 1.00 97.00 108 LEU A N 1
ATOM 881 C CA . LEU A 1 108 ? -2.326 -3.209 6.344 1.00 97.00 108 LEU A CA 1
ATOM 882 C C . LEU A 1 108 ? -3.230 -2.443 7.298 1.00 97.00 108 LEU A C 1
ATOM 884 O O . LEU A 1 108 ? -3.175 -1.214 7.340 1.00 97.00 108 LEU A O 1
ATOM 888 N N . CYS A 1 109 ? -4.020 -3.165 8.088 1.00 96.56 109 CYS A N 1
ATOM 889 C CA . CYS A 1 109 ? -4.899 -2.547 9.071 1.00 96.56 109 CYS A CA 1
ATOM 890 C C . CYS A 1 109 ? -4.439 -2.846 10.498 1.00 96.56 109 CYS A C 1
ATOM 892 O O . CYS A 1 109 ? -4.329 -4.006 10.900 1.00 96.56 109 CYS A O 1
ATOM 894 N N . TRP A 1 110 ? -4.170 -1.775 11.244 1.00 95.44 110 TRP A N 1
ATOM 895 C CA . TRP A 1 110 ? -3.567 -1.782 12.574 1.00 95.44 110 TRP A CA 1
ATOM 896 C C . TRP A 1 110 ? -4.575 -1.321 13.618 1.00 95.44 110 TRP A C 1
ATOM 898 O O . TRP A 1 110 ? -4.967 -0.150 13.677 1.00 95.44 110 TRP A O 1
ATOM 908 N N . GLY A 1 111 ? -5.048 -2.267 14.422 1.00 93.50 111 GLY A N 1
ATOM 909 C CA . GLY A 1 111 ? -5.845 -1.972 15.602 1.00 93.50 111 GLY A CA 1
ATOM 910 C C . GLY A 1 111 ? -5.012 -1.280 16.687 1.00 93.50 111 GLY A C 1
ATOM 911 O O . GLY A 1 111 ? -3.777 -1.270 16.625 1.00 93.50 111 GLY A O 1
ATOM 912 N N . PRO A 1 112 ? -5.659 -0.730 17.728 1.00 92.56 112 PRO A N 1
ATOM 913 C CA . PRO A 1 112 ? -4.953 -0.018 18.781 1.00 92.56 112 PRO A CA 1
ATOM 914 C C . PRO A 1 112 ? -3.892 -0.905 19.436 1.00 92.56 112 PRO A C 1
ATOM 916 O O . PRO A 1 112 ? -4.179 -2.031 19.841 1.00 92.56 112 PRO A O 1
ATOM 919 N N . SER A 1 113 ? -2.675 -0.373 19.562 1.00 90.75 113 SER A N 1
ATOM 920 C CA . SER A 1 113 ? -1.537 -1.031 20.224 1.00 90.75 113 SER A CA 1
ATOM 921 C C . SER A 1 113 ? -1.007 -2.297 19.532 1.00 90.75 113 SER A C 1
ATOM 923 O O . SER A 1 113 ? -0.182 -2.996 20.117 1.00 90.75 113 SER A O 1
ATOM 925 N N . GLN A 1 114 ? -1.438 -2.596 18.304 1.00 92.12 114 GLN A N 1
ATOM 926 C CA . GLN A 1 114 ? -0.852 -3.676 17.511 1.00 92.12 114 GLN A CA 1
ATOM 927 C C . GLN A 1 114 ? 0.512 -3.252 16.948 1.00 92.12 114 GLN A C 1
ATOM 929 O O . GLN A 1 114 ? 0.708 -2.096 16.578 1.00 92.12 114 GLN A O 1
ATOM 934 N N . THR A 1 115 ? 1.458 -4.190 16.883 1.00 91.81 115 THR A N 1
ATOM 935 C CA . THR A 1 115 ? 2.832 -3.960 16.409 1.00 91.81 115 THR A CA 1
ATOM 936 C C . THR A 1 115 ? 3.315 -5.133 15.551 1.00 91.81 115 THR A C 1
ATOM 938 O O . THR A 1 115 ? 2.781 -6.243 15.638 1.00 91.81 115 THR A O 1
ATOM 941 N N . SER A 1 116 ? 4.289 -4.891 14.668 1.00 92.94 116 SER A N 1
ATOM 942 C CA . SER A 1 116 ? 4.993 -5.966 13.965 1.00 92.94 116 SER A CA 1
ATOM 943 C C . SER A 1 116 ? 6.118 -6.523 14.823 1.00 92.94 116 SER A C 1
ATOM 945 O O . SER A 1 116 ? 6.739 -5.815 15.615 1.00 92.94 116 SER A O 1
ATOM 947 N N . THR A 1 117 ? 6.461 -7.782 14.578 1.00 93.75 117 THR A N 1
ATOM 948 C CA . THR A 1 117 ? 7.774 -8.308 14.947 1.00 93.75 117 THR A CA 1
ATOM 949 C C . THR A 1 117 ? 8.861 -7.666 14.082 1.00 93.75 117 THR A C 1
ATOM 951 O O . THR A 1 117 ? 8.580 -7.139 13.004 1.00 93.75 117 THR A O 1
ATOM 954 N N . ILE A 1 118 ? 10.117 -7.747 14.518 1.00 95.06 118 ILE A N 1
ATOM 955 C CA . ILE A 1 118 ? 11.262 -7.452 13.648 1.00 95.06 118 ILE A CA 1
ATOM 956 C C . ILE A 1 118 ? 11.278 -8.497 12.524 1.00 95.06 118 ILE A C 1
ATOM 958 O O . ILE A 1 118 ? 11.156 -9.692 12.798 1.00 95.06 118 ILE A O 1
ATOM 962 N N . HIS A 1 119 ? 11.370 -8.048 11.275 1.00 93.12 119 HIS A N 1
ATOM 963 C CA . HIS A 1 119 ? 11.389 -8.907 10.093 1.00 93.12 119 HIS A CA 1
ATOM 964 C C . HIS A 1 119 ? 12.126 -8.228 8.935 1.00 93.12 119 HIS A C 1
ATOM 966 O O . HIS A 1 119 ? 12.344 -7.017 8.952 1.00 93.12 119 HIS A O 1
ATOM 972 N N . ASP A 1 120 ? 12.496 -9.034 7.944 1.00 93.88 120 ASP A N 1
ATOM 973 C CA . ASP A 1 120 ? 13.099 -8.602 6.685 1.00 93.88 120 ASP A CA 1
ATOM 974 C C . ASP A 1 120 ? 12.128 -8.837 5.506 1.00 93.88 120 ASP A C 1
ATOM 976 O O . ASP A 1 120 ? 11.101 -9.504 5.659 1.00 93.88 120 ASP A O 1
ATOM 980 N N . HIS A 1 121 ? 12.447 -8.276 4.338 1.00 88.81 121 HIS A N 1
ATOM 981 C CA . HIS A 1 121 ? 11.646 -8.303 3.114 1.00 88.81 121 HIS A CA 1
ATOM 982 C C . HIS A 1 121 ? 12.261 -9.161 1.992 1.00 88.81 121 HIS A C 1
ATOM 984 O O . HIS A 1 121 ? 11.852 -9.027 0.841 1.00 88.81 121 HIS A O 1
ATOM 990 N N . ALA A 1 122 ? 13.186 -10.074 2.322 1.00 85.94 122 ALA A N 1
ATOM 991 C CA . ALA A 1 122 ? 13.692 -11.124 1.428 1.00 85.94 122 ALA A CA 1
ATOM 992 C C . ALA A 1 122 ? 14.158 -10.593 0.056 1.00 85.94 122 ALA A C 1
ATOM 994 O O . ALA A 1 122 ? 13.728 -11.082 -0.991 1.00 85.94 122 ALA A O 1
ATOM 995 N N . ASP A 1 123 ? 15.002 -9.557 0.085 1.00 84.56 123 ASP A N 1
ATOM 996 C CA . ASP A 1 123 ? 15.575 -8.877 -1.087 1.00 84.56 123 ASP A CA 1
ATOM 997 C C . ASP A 1 123 ? 14.552 -8.227 -2.045 1.00 84.56 123 ASP A C 1
ATOM 999 O O . ASP A 1 123 ? 14.872 -7.917 -3.193 1.00 84.56 123 ASP A O 1
ATOM 1003 N N . ALA A 1 124 ? 13.312 -7.995 -1.599 1.00 86.56 124 ALA A N 1
ATOM 1004 C CA . ALA A 1 124 ? 12.309 -7.239 -2.347 1.00 86.56 124 ALA A CA 1
ATOM 1005 C C . ALA A 1 124 ? 12.238 -5.775 -1.885 1.00 86.56 124 ALA A C 1
ATOM 1007 O O . ALA A 1 124 ? 12.333 -5.476 -0.691 1.00 86.56 124 ALA A O 1
ATOM 1008 N N . HIS A 1 125 ? 11.979 -4.852 -2.817 1.00 89.12 125 HIS A N 1
ATOM 1009 C CA . HIS A 1 125 ? 11.627 -3.482 -2.444 1.00 89.12 125 HIS A CA 1
ATOM 1010 C C . HIS A 1 125 ? 10.280 -3.461 -1.713 1.00 89.12 125 HIS A C 1
ATOM 1012 O O . HIS A 1 125 ? 9.325 -4.120 -2.133 1.00 89.12 125 HIS A O 1
ATOM 1018 N N . CYS A 1 126 ? 10.205 -2.691 -0.626 1.00 93.38 126 CYS A N 1
ATOM 1019 C CA . CYS A 1 126 ? 8.995 -2.499 0.164 1.00 93.38 126 CYS A CA 1
ATOM 1020 C C . CYS A 1 126 ? 8.692 -1.004 0.305 1.00 93.38 126 CYS A C 1
ATOM 1022 O O . CYS A 1 126 ? 9.522 -0.241 0.800 1.00 93.38 126 CYS A O 1
ATOM 1024 N N . PHE A 1 127 ? 7.498 -0.600 -0.121 1.00 95.75 127 PHE A N 1
ATOM 1025 C CA . PHE A 1 127 ? 6.996 0.768 -0.047 1.00 95.75 127 PHE A CA 1
ATOM 1026 C C . PHE A 1 127 ? 5.803 0.807 0.902 1.00 95.75 127 PHE A C 1
ATOM 1028 O O . PHE A 1 127 ? 4.889 -0.004 0.765 1.00 95.75 127 PHE A O 1
ATOM 1035 N N . MET A 1 128 ? 5.788 1.753 1.841 1.00 93.69 128 MET A N 1
ATOM 1036 C CA . MET A 1 128 ? 4.680 1.939 2.781 1.00 93.69 128 MET A CA 1
ATOM 1037 C C . MET A 1 128 ? 4.225 3.400 2.800 1.00 93.69 128 MET A C 1
ATOM 1039 O O . MET A 1 128 ? 5.069 4.294 2.862 1.00 93.69 128 MET A O 1
ATOM 1043 N N . LYS A 1 129 ? 2.907 3.618 2.770 1.00 91.19 129 LYS A N 1
ATOM 1044 C CA . LYS A 1 129 ? 2.238 4.919 2.936 1.00 91.19 129 LYS A CA 1
ATOM 1045 C C . LYS A 1 129 ? 1.177 4.824 4.023 1.00 91.19 129 LYS A C 1
ATOM 1047 O O . LYS A 1 129 ? 0.334 3.906 3.917 1.00 91.19 129 LYS A O 1
#

Radius of gyration: 16.32 Å; chains: 1; bounding box: 35×38×37 Å

Organism: Meganyctiphanes norvegica (NCBI:txid48144)

Foldseek 3Di:
DAAEEEEEAEPVPPDDDPPPDDDDDDDDDDDPDDPPPEDDQAAAPVSLLVVVLVQQVDPDHDPVRNQRSSVSYPDDCVRCVVQQDDDPPAWDWGWDDCHPVRYTYTYIYDYPPHDDDDDDDPPHHYHYD